Protein AF-A0A0F9JWG1-F1 (afdb_monomer_lite)

Structure (mmCIF, N/CA/C/O backbone):
data_AF-A0A0F9JWG1-F1
#
_entry.id   AF-A0A0F9JWG1-F1
#
loop_
_atom_site.group_PDB
_atom_site.id
_atom_site.type_symbol
_atom_site.label_atom_id
_atom_site.label_alt_id
_atom_site.label_comp_id
_atom_site.label_asym_id
_atom_site.label_entity_id
_atom_site.label_seq_id
_atom_site.pdbx_PDB_ins_code
_atom_site.Cartn_x
_atom_site.Cartn_y
_atom_site.Cartn_z
_atom_site.occupancy
_atom_site.B_iso_or_equiv
_atom_site.auth_seq_id
_atom_site.auth_comp_id
_atom_site.auth_asym_id
_atom_site.auth_atom_id
_atom_site.pdbx_PDB_model_num
ATOM 1 N N . ARG A 1 1 ? 39.354 -21.008 -4.213 1.00 55.28 1 ARG A N 1
ATOM 2 C CA . ARG A 1 1 ? 37.987 -20.989 -4.797 1.00 55.28 1 ARG A CA 1
ATOM 3 C C . ARG A 1 1 ? 37.001 -20.988 -3.634 1.00 55.28 1 ARG A C 1
ATOM 5 O O . ARG A 1 1 ? 36.947 -21.987 -2.933 1.00 55.28 1 ARG A O 1
ATOM 12 N N . HIS A 1 2 ? 36.303 -19.881 -3.379 1.00 61.16 2 HIS A N 1
ATOM 13 C CA . HIS A 1 2 ? 35.272 -19.824 -2.335 1.00 61.16 2 HIS A CA 1
ATOM 14 C C . HIS A 1 2 ? 33.964 -20.404 -2.901 1.00 61.16 2 HIS A C 1
ATOM 16 O O . HIS A 1 2 ? 33.484 -19.932 -3.926 1.00 61.16 2 HIS A O 1
ATOM 22 N N . CYS A 1 3 ? 33.437 -21.470 -2.289 1.00 73.38 3 CYS A N 1
ATOM 23 C CA . CYS A 1 3 ? 32.174 -22.136 -2.658 1.00 73.38 3 CYS A CA 1
ATOM 24 C C . CYS A 1 3 ? 30.946 -21.537 -1.946 1.00 73.38 3 CYS A C 1
ATOM 26 O O . CYS A 1 3 ? 29.838 -22.060 -2.064 1.00 73.38 3 CYS A O 1
ATOM 28 N N . VAL A 1 4 ? 31.155 -20.451 -1.199 1.00 72.94 4 VAL A N 1
ATOM 29 C CA . VAL A 1 4 ? 30.156 -19.752 -0.395 1.00 72.94 4 VAL A CA 1
ATOM 30 C C . VAL A 1 4 ? 30.394 -18.235 -0.447 1.00 72.94 4 VAL A C 1
ATOM 32 O O . VAL A 1 4 ? 31.551 -17.817 -0.548 1.00 72.94 4 VAL A O 1
ATOM 35 N N . PRO A 1 5 ? 29.323 -17.424 -0.349 1.00 79.50 5 PRO A N 1
ATOM 36 C CA . PRO A 1 5 ? 27.922 -17.850 -0.289 1.00 79.50 5 PRO A CA 1
ATOM 37 C C . PRO A 1 5 ? 27.380 -18.312 -1.654 1.00 79.50 5 PRO A C 1
ATOM 39 O O . PRO A 1 5 ? 27.830 -17.875 -2.712 1.00 79.50 5 PRO A O 1
ATOM 42 N N . LYS A 1 6 ? 26.393 -19.218 -1.618 1.00 80.00 6 LYS A N 1
ATOM 43 C CA . LYS A 1 6 ? 25.620 -19.629 -2.800 1.00 80.00 6 LYS A CA 1
ATOM 44 C C . LYS A 1 6 ? 24.845 -18.411 -3.342 1.00 80.00 6 LYS A C 1
ATOM 46 O O . LYS A 1 6 ? 24.405 -17.593 -2.528 1.00 80.00 6 LYS A O 1
ATOM 51 N N . PRO A 1 7 ? 24.632 -18.288 -4.667 1.00 82.06 7 PRO A N 1
ATOM 52 C CA . PRO A 1 7 ? 23.765 -17.252 -5.219 1.00 82.06 7 PRO A CA 1
ATOM 53 C C . PRO A 1 7 ? 22.398 -17.257 -4.530 1.00 82.06 7 PRO A C 1
ATOM 55 O O . PRO A 1 7 ? 21.742 -18.297 -4.441 1.00 82.06 7 PRO A O 1
ATOM 58 N N . HIS A 1 8 ? 22.002 -16.100 -4.015 1.00 81.00 8 HIS A N 1
ATOM 59 C CA . HIS A 1 8 ? 20.729 -15.869 -3.347 1.00 81.00 8 HIS A CA 1
ATOM 60 C C . HIS A 1 8 ? 20.158 -14.529 -3.807 1.00 81.00 8 HIS A C 1
ATOM 62 O O . HIS A 1 8 ? 20.891 -13.664 -4.285 1.00 81.00 8 HIS A O 1
ATOM 68 N N . HIS A 1 9 ? 18.839 -14.386 -3.700 1.00 83.44 9 HIS A N 1
ATOM 69 C CA . HIS A 1 9 ? 18.163 -13.123 -3.964 1.00 83.44 9 HIS A CA 1
ATOM 70 C C . HIS A 1 9 ? 17.964 -12.371 -2.657 1.00 83.44 9 HIS A C 1
ATOM 72 O O . HIS A 1 9 ? 17.339 -12.895 -1.729 1.00 83.44 9 HIS A O 1
ATOM 78 N N . ASP A 1 10 ? 18.447 -11.137 -2.623 1.00 87.62 10 ASP A N 1
ATOM 79 C CA . ASP A 1 10 ? 18.165 -10.215 -1.536 1.00 87.62 10 ASP A CA 1
ATOM 80 C C . ASP A 1 10 ? 16.788 -9.580 -1.707 1.00 87.62 10 ASP A C 1
ATOM 82 O O . ASP A 1 10 ? 16.313 -9.316 -2.815 1.00 87.62 10 ASP A O 1
ATOM 86 N N . PHE A 1 11 ? 16.134 -9.331 -0.576 1.00 92.19 11 PHE A N 1
ATOM 87 C CA . PHE A 1 11 ? 14.843 -8.665 -0.529 1.00 92.19 11 PHE A CA 1
ATOM 88 C C . PHE A 1 11 ? 14.890 -7.538 0.485 1.00 92.19 11 PHE A C 1
ATOM 90 O O . PHE A 1 11 ? 15.268 -7.738 1.640 1.00 92.19 11 PHE A O 1
ATOM 97 N N . PHE A 1 12 ? 14.413 -6.372 0.071 1.00 94.81 12 PHE A N 1
ATOM 98 C CA . PHE A 1 12 ? 14.200 -5.252 0.967 1.00 94.81 12 PHE A CA 1
ATOM 99 C C . PHE A 1 12 ? 12.788 -5.324 1.524 1.00 94.81 12 PHE A C 1
ATOM 101 O O . PHE A 1 12 ? 11.831 -5.556 0.786 1.00 94.81 12 PHE A O 1
ATOM 108 N N . TYR A 1 13 ? 12.648 -5.070 2.819 1.00 97.00 13 TYR A N 1
ATOM 109 C CA . TYR A 1 13 ? 11.353 -4.941 3.472 1.00 97.00 13 TYR A CA 1
ATOM 110 C C . TYR A 1 13 ? 11.133 -3.482 3.831 1.00 97.00 13 TYR A C 1
ATOM 112 O O . TYR A 1 13 ? 11.931 -2.880 4.548 1.00 97.00 13 TYR A O 1
ATOM 120 N N . THR A 1 14 ? 10.031 -2.917 3.357 1.00 97.75 14 THR A N 1
ATOM 121 C CA . THR A 1 14 ? 9.6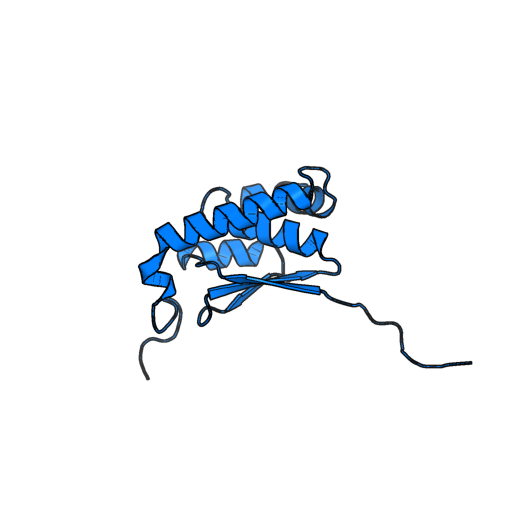31 -1.558 3.714 1.00 97.75 14 THR A CA 1
ATOM 122 C C . THR A 1 14 ? 8.228 -1.606 4.282 1.00 97.75 14 THR A C 1
ATOM 124 O O . THR A 1 14 ? 7.313 -2.101 3.628 1.00 97.75 14 THR A O 1
ATOM 127 N N . SER A 1 15 ? 8.065 -1.095 5.500 1.00 97.94 15 SER A N 1
ATOM 128 C CA . SER A 1 15 ? 6.800 -1.116 6.234 1.00 97.94 15 SER A CA 1
ATOM 129 C C . SER A 1 15 ? 6.296 0.300 6.474 1.00 97.94 15 SER A C 1
ATOM 131 O O . SER A 1 15 ? 7.003 1.150 7.015 1.00 97.94 15 SER A O 1
ATOM 133 N N . LEU A 1 16 ? 5.038 0.540 6.123 1.00 96.62 16 LEU A N 1
ATOM 134 C CA . LEU A 1 16 ? 4.335 1.792 6.337 1.00 96.62 16 LEU A CA 1
ATOM 135 C C . LEU A 1 16 ? 3.221 1.576 7.357 1.00 96.62 16 LEU A C 1
ATOM 137 O O . LEU A 1 16 ? 2.335 0.752 7.146 1.00 96.62 16 LEU A O 1
ATOM 141 N N . LYS A 1 17 ? 3.219 2.344 8.456 1.00 97.44 17 LYS A N 1
ATOM 142 C CA . LYS A 1 17 ? 2.052 2.364 9.351 1.00 97.44 17 LYS A CA 1
ATOM 143 C C . LYS A 1 17 ? 0.900 3.040 8.617 1.00 97.44 17 LYS A C 1
ATOM 145 O O . LYS A 1 17 ? 0.952 4.256 8.453 1.00 97.44 17 LYS A O 1
ATOM 150 N N . LEU A 1 18 ? -0.098 2.284 8.184 1.00 97.75 18 LEU A N 1
ATOM 151 C CA . LEU A 1 18 ? -1.243 2.746 7.405 1.00 97.75 18 LEU A CA 1
ATOM 152 C C . LEU A 1 18 ? -2.461 1.895 7.777 1.00 97.75 18 LEU A C 1
ATOM 154 O O . LEU A 1 18 ? -2.402 0.665 7.762 1.00 97.75 18 LEU A O 1
ATOM 158 N N . TYR A 1 19 ? -3.586 2.523 8.105 1.00 98.38 19 TYR A N 1
ATOM 159 C CA . TYR A 1 19 ? -4.826 1.781 8.286 1.00 98.38 19 TYR A CA 1
ATOM 160 C C . TYR A 1 19 ? -5.418 1.426 6.922 1.00 98.38 19 TYR A C 1
ATOM 162 O O . TYR A 1 19 ? -5.724 2.319 6.128 1.00 98.38 19 TYR A O 1
ATOM 170 N N . VAL A 1 20 ? -5.606 0.133 6.664 1.00 98.31 20 VAL A N 1
ATOM 171 C CA . VAL A 1 20 ? -6.297 -0.361 5.471 1.00 98.31 20 VAL A CA 1
ATOM 172 C C . VAL A 1 20 ? -7.713 -0.758 5.887 1.00 98.31 20 VAL A C 1
ATOM 174 O O . VAL A 1 20 ? -7.861 -1.647 6.729 1.00 98.31 20 VAL A O 1
ATOM 177 N N . PRO A 1 21 ? -8.771 -0.128 5.347 1.00 97.88 21 PRO A N 1
ATOM 178 C CA . PRO A 1 21 ? -10.140 -0.531 5.644 1.00 97.88 21 PRO A CA 1
ATOM 179 C C . PRO A 1 21 ? -10.393 -2.002 5.269 1.00 97.88 21 PRO A C 1
ATOM 181 O O . PRO A 1 21 ? -9.931 -2.435 4.211 1.00 97.88 21 PRO A O 1
ATOM 184 N N . PRO A 1 22 ? -11.169 -2.764 6.065 1.00 97.31 22 PRO A N 1
ATOM 185 C CA . PRO A 1 22 ? -11.477 -4.168 5.779 1.00 97.31 22 PRO A CA 1
ATOM 186 C C . PRO A 1 22 ? -12.006 -4.421 4.363 1.00 97.31 22 PRO A C 1
ATOM 188 O O . PRO A 1 22 ? -11.607 -5.384 3.715 1.00 97.31 22 PRO A O 1
ATOM 191 N N . SER A 1 23 ? -12.847 -3.515 3.854 1.00 97.56 23 SER A N 1
ATOM 192 C CA . SER A 1 23 ? -13.414 -3.587 2.503 1.00 97.56 23 SER A CA 1
ATOM 193 C C . SER A 1 23 ? -12.386 -3.415 1.381 1.00 97.56 23 SER A C 1
ATOM 195 O O . SER A 1 23 ? -12.661 -3.802 0.252 1.00 97.56 23 SER A O 1
ATOM 197 N N . LYS A 1 24 ? -11.208 -2.850 1.672 1.00 98.19 24 LYS A N 1
ATOM 198 C CA . LYS A 1 24 ? -10.130 -2.600 0.703 1.00 98.19 24 LYS A CA 1
ATOM 199 C C . LYS A 1 24 ? -8.957 -3.562 0.842 1.00 98.19 24 LYS A C 1
ATOM 201 O O . LYS A 1 24 ? -8.151 -3.656 -0.077 1.00 98.19 24 LYS A O 1
ATOM 206 N N . LEU A 1 25 ? -8.859 -4.300 1.949 1.00 98.00 25 LEU A N 1
ATOM 207 C CA . LEU A 1 25 ? -7.708 -5.161 2.221 1.00 98.00 25 LEU A CA 1
ATOM 208 C C . LEU A 1 25 ? -7.483 -6.201 1.117 1.00 98.00 25 LEU A C 1
ATOM 210 O O . LEU A 1 25 ? -6.360 -6.364 0.648 1.00 98.00 25 LEU A O 1
ATOM 214 N N . LYS A 1 26 ? -8.551 -6.861 0.655 1.00 97.81 26 LYS A N 1
ATOM 215 C CA . LYS A 1 26 ? -8.457 -7.845 -0.432 1.00 97.81 26 LYS A CA 1
ATOM 216 C C . LYS A 1 26 ? -7.916 -7.222 -1.720 1.00 97.81 26 LYS A C 1
ATOM 218 O O . LYS A 1 26 ? -7.078 -7.829 -2.376 1.00 97.81 26 LYS A O 1
ATOM 223 N N . ASP A 1 27 ? -8.367 -6.022 -2.070 1.00 97.94 27 ASP A N 1
ATOM 224 C CA . ASP A 1 27 ? -7.921 -5.328 -3.280 1.00 97.94 27 ASP A CA 1
ATOM 225 C C . ASP A 1 27 ? -6.455 -4.908 -3.182 1.00 97.94 27 ASP A C 1
ATOM 227 O O . ASP A 1 27 ? -5.701 -5.119 -4.126 1.00 97.94 27 ASP A O 1
ATOM 231 N N . VAL A 1 28 ? -6.028 -4.411 -2.019 1.00 97.94 28 VAL A N 1
ATOM 232 C CA . VAL A 1 28 ? -4.621 -4.084 -1.746 1.00 97.94 28 VAL A CA 1
ATOM 233 C C . VAL A 1 28 ? -3.722 -5.311 -1.923 1.00 97.94 28 VAL A C 1
ATOM 235 O O . VAL A 1 28 ? -2.717 -5.240 -2.625 1.00 97.94 28 VAL A O 1
ATOM 238 N N . LEU A 1 29 ? -4.098 -6.457 -1.348 1.00 97.56 29 LEU A N 1
ATOM 239 C CA . LEU A 1 29 ? -3.319 -7.697 -1.461 1.00 97.56 29 LEU A CA 1
ATOM 240 C C . LEU A 1 29 ? -3.323 -8.282 -2.886 1.00 97.56 29 LEU A C 1
ATOM 242 O O . LEU A 1 29 ? -2.406 -9.007 -3.258 1.00 97.56 29 LEU A O 1
ATOM 246 N N . ARG A 1 30 ? -4.327 -7.956 -3.712 1.00 96.19 30 ARG A N 1
ATOM 247 C CA . ARG A 1 30 ? -4.408 -8.389 -5.120 1.00 96.19 30 ARG A CA 1
ATOM 248 C C . ARG A 1 30 ? -3.459 -7.633 -6.053 1.00 96.19 30 ARG A C 1
ATOM 250 O O . ARG A 1 30 ? -3.369 -8.032 -7.216 1.00 96.19 30 ARG A O 1
ATOM 257 N N . ILE A 1 31 ? -2.800 -6.565 -5.591 1.00 95.12 31 ILE A N 1
ATOM 258 C CA . ILE A 1 31 ? -1.834 -5.801 -6.396 1.00 95.12 31 ILE A CA 1
ATOM 259 C C . ILE A 1 31 ? -0.592 -6.649 -6.677 1.00 95.12 31 ILE A C 1
ATOM 261 O O . ILE A 1 31 ? -0.157 -6.736 -7.821 1.00 95.12 31 ILE A O 1
ATOM 265 N N . SER A 1 32 ? -0.030 -7.285 -5.647 1.00 94.44 32 SER A N 1
ATOM 266 C CA . SER A 1 32 ? 1.159 -8.129 -5.772 1.00 94.44 32 SER A CA 1
ATOM 267 C C . SER A 1 32 ? 1.288 -9.084 -4.588 1.00 94.44 32 SER A C 1
ATOM 269 O O . SER A 1 32 ? 0.972 -8.725 -3.454 1.00 94.44 32 SER A O 1
ATOM 271 N N . GLY A 1 33 ? 1.841 -10.274 -4.837 1.00 94.38 33 GLY A N 1
ATOM 272 C CA . GLY A 1 33 ? 2.184 -11.244 -3.791 1.00 94.38 33 GLY A CA 1
ATOM 273 C C . GLY A 1 33 ? 3.321 -10.795 -2.864 1.00 94.38 33 GLY A C 1
ATOM 274 O O . GLY A 1 33 ? 3.586 -11.453 -1.863 1.00 94.38 33 GLY A O 1
ATOM 275 N N . SER A 1 34 ? 3.990 -9.678 -3.168 1.00 95.19 34 SER A N 1
ATOM 276 C CA . SER A 1 34 ? 5.001 -9.074 -2.293 1.00 95.19 34 SER A CA 1
ATOM 277 C C . SER A 1 34 ? 4.419 -8.219 -1.163 1.00 95.19 34 SER A C 1
ATOM 279 O O . SER A 1 34 ? 5.182 -7.729 -0.325 1.00 95.19 34 SER A O 1
ATOM 281 N N . ILE A 1 35 ? 3.097 -8.017 -1.130 1.00 97.88 35 ILE A N 1
ATOM 282 C CA . ILE A 1 35 ? 2.423 -7.185 -0.131 1.00 97.88 35 ILE A CA 1
ATOM 283 C C . ILE A 1 35 ? 1.904 -8.048 1.014 1.00 97.88 35 ILE A C 1
ATOM 285 O O . ILE A 1 35 ? 1.274 -9.082 0.806 1.00 97.88 35 ILE A O 1
ATOM 289 N N . ASN A 1 36 ? 2.105 -7.578 2.239 1.00 97.62 36 ASN A N 1
ATOM 290 C CA . ASN A 1 36 ? 1.441 -8.115 3.419 1.00 97.62 36 ASN A CA 1
ATOM 291 C C . ASN A 1 36 ? 0.890 -6.986 4.295 1.00 97.62 36 ASN A C 1
ATOM 293 O O . ASN A 1 36 ? 1.333 -5.837 4.211 1.00 97.62 36 ASN A O 1
ATOM 297 N N . TYR A 1 37 ? -0.101 -7.325 5.120 1.00 98.19 37 TYR A N 1
ATOM 298 C CA . TYR A 1 37 ? -0.700 -6.397 6.067 1.00 98.19 37 TYR A CA 1
ATOM 299 C C . TYR A 1 37 ? -0.759 -7.007 7.465 1.00 98.19 37 TYR A C 1
ATOM 301 O O . TYR A 1 37 ? -1.447 -8.001 7.692 1.00 98.19 37 TYR A O 1
ATOM 309 N N . ASP A 1 38 ? -0.068 -6.376 8.409 1.00 96.44 38 ASP A N 1
ATOM 310 C CA . ASP A 1 38 ? -0.177 -6.666 9.834 1.00 96.44 38 ASP A CA 1
ATOM 311 C C . ASP A 1 38 ? -1.336 -5.845 10.413 1.00 96.44 38 ASP A C 1
ATOM 313 O O . ASP A 1 38 ? -1.217 -4.637 10.638 1.00 96.44 38 ASP A O 1
ATOM 317 N N . GLY A 1 39 ? -2.470 -6.505 10.660 1.00 94.56 39 GLY A N 1
ATOM 318 C CA . GLY A 1 39 ? -3.655 -5.867 11.231 1.00 94.56 39 GLY A CA 1
ATOM 319 C C . GLY A 1 39 ? -3.479 -5.401 12.681 1.00 94.56 39 GLY A C 1
ATOM 320 O O . GLY A 1 39 ? -4.164 -4.465 13.085 1.00 94.56 39 GLY A O 1
ATOM 321 N N . LEU A 1 40 ? -2.570 -6.005 13.453 1.00 93.00 40 LEU A N 1
ATOM 322 C CA . LEU A 1 40 ? -2.331 -5.642 14.853 1.00 93.00 40 LEU A CA 1
ATOM 323 C C . LEU A 1 40 ? -1.520 -4.348 14.954 1.00 93.00 40 LEU A C 1
ATOM 325 O O . LEU A 1 40 ? -1.836 -3.469 15.751 1.00 93.00 40 LEU A O 1
ATOM 329 N N . LYS A 1 41 ? -0.472 -4.215 14.137 1.00 95.06 41 LYS A N 1
ATOM 330 C CA . LYS A 1 41 ? 0.388 -3.019 14.130 1.00 95.06 41 LYS A CA 1
ATOM 331 C C . LYS A 1 41 ? -0.051 -1.964 13.113 1.00 95.06 41 LYS A C 1
ATOM 333 O O . LYS A 1 41 ? 0.464 -0.841 13.132 1.00 95.06 41 LYS A O 1
ATOM 338 N N . HIS A 1 42 ? -0.998 -2.316 12.246 1.00 96.75 42 HIS A N 1
ATOM 339 C CA . HIS A 1 42 ? -1.410 -1.554 11.070 1.00 96.75 42 HIS A CA 1
ATOM 340 C C . HIS A 1 42 ? -0.236 -1.254 10.135 1.00 96.75 42 HIS A C 1
ATOM 342 O O . HIS A 1 42 ? -0.089 -0.125 9.664 1.00 96.75 42 HIS A O 1
ATOM 348 N N . PHE A 1 43 ? 0.624 -2.246 9.899 1.00 97.94 43 PHE A N 1
ATOM 349 C CA . PHE A 1 43 ? 1.729 -2.119 8.952 1.00 97.94 43 PHE A CA 1
ATOM 350 C C . PHE A 1 43 ? 1.356 -2.723 7.607 1.00 97.94 43 PHE A C 1
ATOM 352 O O . PHE A 1 43 ? 1.051 -3.906 7.511 1.00 97.94 43 PHE A O 1
ATOM 359 N N . LEU A 1 44 ? 1.408 -1.893 6.571 1.00 98.44 44 LEU A N 1
ATOM 360 C CA . LEU A 1 44 ? 1.410 -2.315 5.183 1.00 98.44 44 LEU A CA 1
ATOM 361 C C . LEU A 1 44 ? 2.861 -2.447 4.734 1.00 98.44 44 LEU A C 1
ATOM 363 O O . LEU A 1 44 ? 3.613 -1.473 4.794 1.00 98.44 44 LEU A O 1
ATOM 367 N N . THR A 1 45 ? 3.252 -3.636 4.297 1.00 98.50 45 THR A N 1
ATOM 368 C CA . THR A 1 45 ? 4.646 -3.947 3.982 1.00 98.50 45 THR A CA 1
ATOM 369 C C . THR A 1 45 ? 4.770 -4.447 2.555 1.00 98.50 45 THR A C 1
ATOM 371 O O . THR A 1 45 ? 3.989 -5.294 2.127 1.00 98.50 45 THR A O 1
ATOM 374 N N . ALA A 1 46 ? 5.777 -3.945 1.843 1.00 98.25 46 ALA A N 1
ATOM 375 C CA . ALA A 1 46 ? 6.213 -4.474 0.556 1.00 98.25 46 ALA A CA 1
ATOM 376 C C . ALA A 1 46 ? 7.575 -5.163 0.704 1.00 98.25 46 ALA A C 1
ATOM 378 O O . ALA A 1 46 ? 8.452 -4.680 1.430 1.00 98.25 46 ALA A O 1
ATOM 379 N N . ARG A 1 47 ? 7.724 -6.299 0.016 1.00 96.56 47 ARG A N 1
ATOM 380 C CA . ARG A 1 47 ? 8.950 -7.099 -0.055 1.00 96.56 47 ARG A CA 1
ATOM 381 C C . ARG A 1 47 ? 9.372 -7.318 -1.511 1.00 96.56 47 ARG A C 1
ATOM 383 O O . ARG A 1 47 ? 8.978 -8.306 -2.130 1.00 96.56 47 ARG A O 1
ATOM 390 N N . CYS A 1 48 ? 10.199 -6.433 -2.046 1.00 95.38 48 CYS A N 1
ATOM 391 C CA . CYS A 1 48 ? 10.695 -6.489 -3.422 1.00 95.38 48 CYS A CA 1
ATOM 392 C C . CYS A 1 48 ? 12.234 -6.523 -3.462 1.00 95.38 48 CYS A C 1
ATOM 394 O O . CYS A 1 48 ? 12.907 -6.348 -2.446 1.00 95.38 48 CYS A O 1
ATOM 396 N N . GLY A 1 49 ? 12.800 -6.741 -4.654 1.00 92.00 49 GLY A N 1
ATOM 397 C CA . GLY A 1 49 ? 14.255 -6.793 -4.872 1.00 92.00 49 GLY A CA 1
ATOM 398 C C . GLY A 1 49 ? 14.978 -5.441 -4.782 1.00 92.00 49 GLY A C 1
ATOM 399 O O . GLY A 1 49 ? 16.187 -5.389 -4.959 1.00 92.00 49 GLY A O 1
ATOM 400 N N . GLY A 1 50 ? 14.265 -4.343 -4.515 1.00 93.94 50 GLY A N 1
ATOM 401 C CA . GLY A 1 50 ? 14.850 -3.007 -4.411 1.00 93.94 50 GLY A CA 1
ATOM 402 C C . GLY A 1 50 ? 13.927 -2.007 -3.718 1.00 93.94 50 GLY A C 1
ATOM 403 O O . GLY A 1 50 ? 12.708 -2.193 -3.674 1.00 93.94 50 GLY A O 1
ATOM 404 N N . ILE A 1 51 ? 14.515 -0.928 -3.195 1.00 94.94 51 ILE A N 1
ATOM 405 C CA . ILE A 1 51 ? 13.797 0.126 -2.461 1.00 94.94 51 ILE A CA 1
ATOM 406 C C . ILE A 1 51 ? 12.783 0.844 -3.365 1.00 94.94 51 ILE A C 1
ATOM 408 O O . ILE A 1 51 ? 11.630 0.983 -2.969 1.00 94.94 51 ILE A O 1
ATOM 412 N N . GLY A 1 52 ? 13.157 1.211 -4.597 1.00 95.69 52 GLY A N 1
ATOM 413 C CA . GLY A 1 52 ? 12.237 1.848 -5.553 1.00 95.69 52 GLY A CA 1
ATOM 414 C C . GLY A 1 52 ? 11.006 0.988 -5.864 1.00 95.69 52 GLY A C 1
ATOM 415 O O . GLY A 1 52 ? 9.871 1.459 -5.817 1.00 95.69 52 GLY A O 1
ATOM 416 N N . ALA A 1 53 ? 11.202 -0.323 -6.043 1.00 95.69 53 ALA A N 1
ATOM 417 C CA . ALA A 1 53 ? 10.099 -1.266 -6.234 1.00 95.69 53 ALA A CA 1
ATOM 418 C C . ALA A 1 53 ? 9.186 -1.364 -4.997 1.00 95.69 53 ALA A C 1
ATOM 420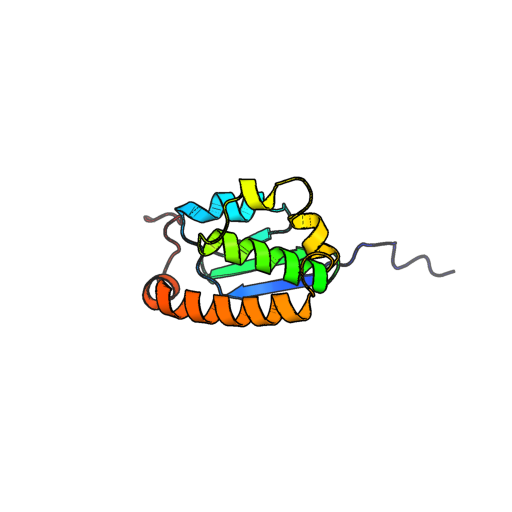 O O . ALA A 1 53 ? 7.965 -1.489 -5.142 1.00 95.69 53 ALA A O 1
ATOM 421 N N . ASN A 1 54 ? 9.746 -1.285 -3.784 1.00 97.56 54 ASN A N 1
ATOM 422 C CA . ASN A 1 54 ? 8.955 -1.202 -2.555 1.00 97.56 54 ASN A CA 1
ATOM 423 C C . ASN A 1 54 ? 8.156 0.101 -2.483 1.00 97.56 54 ASN A C 1
ATOM 425 O O . ASN A 1 54 ? 6.970 0.051 -2.165 1.00 97.56 54 ASN A O 1
ATOM 429 N N . ILE A 1 55 ? 8.776 1.243 -2.796 1.00 98.06 55 ILE A N 1
ATOM 430 C CA . ILE A 1 55 ? 8.119 2.555 -2.808 1.00 98.06 55 ILE A CA 1
ATOM 431 C C . ILE A 1 55 ? 6.939 2.542 -3.782 1.00 98.06 55 ILE A C 1
ATOM 433 O O . ILE A 1 55 ? 5.816 2.822 -3.369 1.00 98.06 55 ILE A O 1
ATOM 437 N N . ALA A 1 56 ? 7.154 2.118 -5.030 1.00 97.44 56 ALA A N 1
ATOM 438 C CA . ALA A 1 56 ? 6.101 2.025 -6.040 1.00 97.44 56 ALA A CA 1
ATOM 439 C C . ALA A 1 56 ? 4.956 1.092 -5.619 1.00 97.44 56 ALA A C 1
ATOM 441 O O . ALA A 1 56 ? 3.775 1.427 -5.743 1.00 97.44 56 ALA A O 1
ATOM 442 N N . THR A 1 57 ? 5.301 -0.069 -5.055 1.00 97.56 57 THR A N 1
ATOM 443 C CA . THR A 1 57 ? 4.310 -1.037 -4.572 1.00 97.56 57 THR A CA 1
ATOM 444 C C . THR A 1 57 ? 3.482 -0.458 -3.422 1.00 97.56 57 THR A C 1
ATOM 446 O O . THR A 1 57 ? 2.254 -0.539 -3.448 1.00 97.56 57 THR A O 1
ATOM 449 N N . LEU A 1 58 ? 4.126 0.164 -2.429 1.00 98.31 58 LEU A N 1
ATOM 450 C CA . LEU A 1 58 ? 3.441 0.799 -1.301 1.00 98.31 58 LEU A CA 1
ATOM 451 C C . LEU A 1 58 ? 2.608 2.003 -1.739 1.00 98.31 58 LEU A C 1
ATOM 453 O O . LEU A 1 58 ? 1.538 2.224 -1.171 1.00 98.31 58 LEU A O 1
ATOM 457 N N . TYR A 1 59 ? 3.073 2.774 -2.722 1.00 98.12 59 TYR A N 1
ATOM 458 C CA . TYR A 1 59 ? 2.359 3.924 -3.271 1.00 98.12 59 TYR A CA 1
ATOM 459 C C . TYR A 1 59 ? 1.015 3.495 -3.862 1.00 98.12 59 TYR A C 1
ATOM 461 O O . TYR A 1 59 ? -0.033 3.951 -3.398 1.00 98.12 59 TYR A O 1
ATOM 469 N N . LEU A 1 60 ? 1.024 2.539 -4.796 1.00 97.62 60 LEU A N 1
ATOM 470 C CA . LEU A 1 60 ? -0.199 2.026 -5.421 1.00 97.62 60 LEU A CA 1
ATOM 471 C C . LEU A 1 60 ? -1.113 1.339 -4.398 1.00 97.62 60 LEU A C 1
ATOM 473 O O . LEU A 1 60 ? -2.325 1.555 -4.392 1.00 97.62 60 LEU A O 1
ATOM 477 N N . ALA A 1 61 ? -0.536 0.573 -3.471 1.00 98.06 61 ALA A N 1
ATOM 478 C CA . ALA A 1 61 ? -1.283 -0.040 -2.380 1.00 98.06 61 ALA A CA 1
ATOM 479 C C . ALA A 1 61 ? -1.961 0.996 -1.470 1.00 98.06 61 ALA A C 1
ATOM 481 O O . ALA A 1 61 ? -3.111 0.809 -1.072 1.00 98.06 61 ALA A O 1
ATOM 482 N N . SER A 1 62 ? -1.291 2.114 -1.187 1.00 98.31 62 SER A N 1
ATOM 483 C CA . SER A 1 62 ? -1.851 3.212 -0.392 1.00 98.31 62 SER A CA 1
ATOM 484 C C . SER A 1 62 ? -2.977 3.931 -1.135 1.00 98.31 62 SER A C 1
ATOM 486 O O . SER A 1 62 ? -4.018 4.188 -0.530 1.00 98.31 62 SER A O 1
ATOM 488 N N . LYS A 1 63 ? -2.830 4.166 -2.448 1.00 97.88 63 LYS A N 1
ATOM 489 C CA . LYS A 1 63 ? -3.892 4.723 -3.305 1.00 97.88 63 LYS A CA 1
ATOM 490 C C . LYS A 1 63 ? -5.150 3.854 -3.281 1.00 97.88 63 LYS A C 1
ATOM 492 O O . LYS A 1 63 ? -6.249 4.367 -3.067 1.00 97.88 63 LYS A O 1
ATOM 497 N N . VAL A 1 64 ? -5.001 2.533 -3.403 1.00 98.12 64 VAL A N 1
ATOM 498 C CA . VAL A 1 64 ? -6.133 1.592 -3.311 1.00 98.12 64 VAL A CA 1
ATOM 499 C C . VAL A 1 64 ? -6.734 1.558 -1.903 1.00 98.12 64 VAL A C 1
ATOM 501 O O . VAL A 1 64 ? -7.956 1.607 -1.748 1.00 98.12 64 VAL A O 1
ATOM 504 N N . ALA A 1 65 ? -5.901 1.540 -0.857 1.00 98.12 65 ALA A N 1
ATOM 505 C CA . ALA A 1 65 ? -6.358 1.560 0.534 1.00 98.12 65 ALA A CA 1
ATOM 506 C C . ALA A 1 65 ? -7.156 2.831 0.878 1.00 98.12 65 ALA A C 1
ATOM 508 O O . ALA A 1 65 ? -8.114 2.777 1.653 1.00 98.12 65 ALA A O 1
ATOM 509 N N . MET A 1 66 ? -6.775 3.970 0.298 1.00 97.31 66 MET A N 1
ATOM 510 C CA . MET A 1 66 ? -7.467 5.251 0.459 1.00 97.31 66 MET A CA 1
ATOM 511 C C . MET A 1 66 ? -8.716 5.379 -0.422 1.00 97.31 66 MET A C 1
ATOM 513 O O . MET A 1 66 ? -9.527 6.277 -0.188 1.00 97.31 66 MET A O 1
ATOM 517 N N . GLY A 1 67 ? -8.915 4.444 -1.355 1.00 96.62 67 GLY A N 1
ATOM 518 C CA . GLY A 1 67 ? -10.024 4.441 -2.304 1.00 96.62 67 GLY A CA 1
ATOM 519 C C . GLY A 1 67 ? -9.840 5.417 -3.463 1.00 96.62 67 GLY A C 1
ATOM 520 O O . GLY A 1 67 ? -10.820 5.719 -4.130 1.00 96.62 67 GLY A O 1
ATOM 521 N N . GLU A 1 68 ? -8.618 5.906 -3.682 1.00 96.00 68 GLU A N 1
ATOM 522 C CA . GLU A 1 68 ? -8.289 6.783 -4.807 1.00 96.00 68 GLU A CA 1
ATOM 523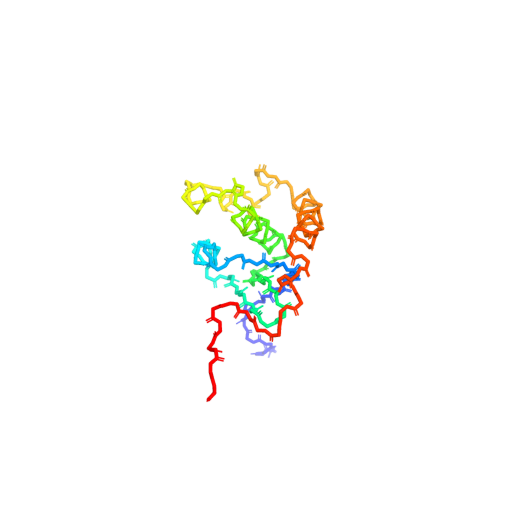 C C . GLU A 1 68 ? -8.215 5.986 -6.108 1.00 96.00 68 GLU A C 1
ATOM 525 O O . GLU A 1 68 ? -8.694 6.474 -7.121 1.00 96.00 68 GLU A O 1
ATOM 530 N N . TYR A 1 69 ? -7.683 4.757 -6.052 1.00 95.50 69 TYR A N 1
ATOM 531 C CA . TYR A 1 69 ? -7.672 3.793 -7.157 1.00 95.50 69 TYR A CA 1
ATOM 532 C C . TYR A 1 69 ? -8.458 2.525 -6.808 1.00 95.50 69 TYR A C 1
ATOM 534 O O . TYR A 1 69 ? -8.575 2.102 -5.653 1.00 95.50 69 TYR A O 1
ATOM 542 N N . THR A 1 70 ? -8.951 1.871 -7.846 1.00 96.06 70 THR A N 1
ATOM 543 C CA . THR A 1 70 ? -9.439 0.497 -7.843 1.00 96.06 70 THR A CA 1
ATOM 544 C C . THR A 1 70 ? -8.316 -0.465 -8.223 1.00 96.06 70 THR A C 1
ATOM 546 O O . THR A 1 70 ? -7.332 -0.105 -8.870 1.00 96.06 70 THR A O 1
ATOM 549 N N . ILE A 1 71 ? -8.467 -1.733 -7.844 1.00 94.19 71 ILE A N 1
ATOM 550 C CA . ILE A 1 71 ? -7.520 -2.776 -8.252 1.00 94.19 71 ILE A CA 1
ATOM 551 C C . ILE A 1 71 ? -7.485 -2.968 -9.774 1.00 94.19 71 ILE A C 1
ATOM 553 O O . ILE A 1 71 ? -6.429 -3.251 -10.331 1.00 94.19 71 ILE A O 1
ATOM 557 N N . GLU A 1 72 ? -8.614 -2.783 -10.454 1.00 94.00 72 GLU A N 1
ATOM 558 C CA . GLU A 1 72 ? -8.692 -2.943 -11.907 1.00 94.00 72 GLU A CA 1
ATOM 559 C C . GLU A 1 72 ? -7.982 -1.793 -12.640 1.00 94.00 72 GLU A C 1
ATOM 561 O O . GLU A 1 72 ? -7.337 -2.021 -13.663 1.00 94.00 72 GLU A O 1
ATOM 566 N N . GLU A 1 73 ? -7.992 -0.577 -12.081 1.00 93.50 73 GLU A N 1
ATOM 567 C CA . GLU A 1 73 ? -7.139 0.513 -12.564 1.00 93.50 73 GLU A CA 1
ATOM 568 C C . GLU A 1 73 ? -5.662 0.155 -12.403 1.00 93.50 73 GLU A C 1
ATOM 570 O O . GLU A 1 73 ? -4.930 0.201 -13.384 1.00 93.50 73 GLU A O 1
ATOM 575 N N . VAL A 1 74 ? -5.230 -0.308 -11.225 1.00 91.88 74 VAL A N 1
ATOM 576 C CA . VAL A 1 74 ? -3.824 -0.698 -10.993 1.00 91.88 74 VAL A CA 1
ATOM 577 C C . VAL A 1 74 ? -3.361 -1.825 -11.929 1.00 91.8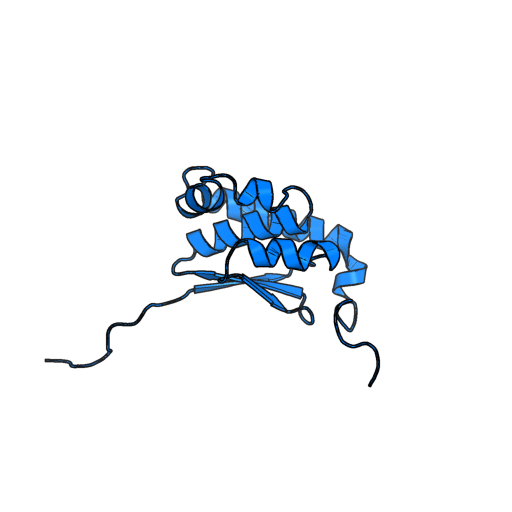8 74 VAL A C 1
ATOM 579 O O . VAL A 1 74 ? -2.209 -1.831 -12.365 1.00 91.88 74 VAL A O 1
ATOM 582 N N . LYS A 1 75 ? -4.247 -2.777 -12.251 1.00 87.94 75 LYS A N 1
ATOM 583 C CA . LYS A 1 75 ? -3.956 -3.923 -13.129 1.00 87.94 75 LYS A CA 1
ATOM 584 C C . LYS A 1 75 ? -4.013 -3.616 -14.618 1.00 87.94 75 LYS A C 1
ATOM 586 O O . LYS A 1 75 ? -3.577 -4.452 -15.411 1.00 87.94 75 LYS A O 1
ATOM 591 N N . ARG A 1 76 ? -4.542 -2.457 -15.020 1.00 84.31 76 ARG A N 1
ATOM 592 C CA . ARG A 1 76 ? -4.511 -2.037 -16.423 1.00 84.31 76 ARG A CA 1
ATOM 593 C C . ARG A 1 76 ? -3.067 -2.108 -16.922 1.00 84.31 76 ARG A C 1
ATOM 595 O O . ARG A 1 76 ? -2.163 -1.736 -16.178 1.00 84.31 76 ARG A O 1
ATOM 602 N N . ALA A 1 77 ? -2.895 -2.577 -18.161 1.00 70.69 77 ALA A N 1
ATOM 603 C CA . ALA A 1 77 ? -1.734 -3.284 -18.730 1.00 70.69 77 ALA A CA 1
ATOM 604 C C . ALA A 1 77 ? -0.294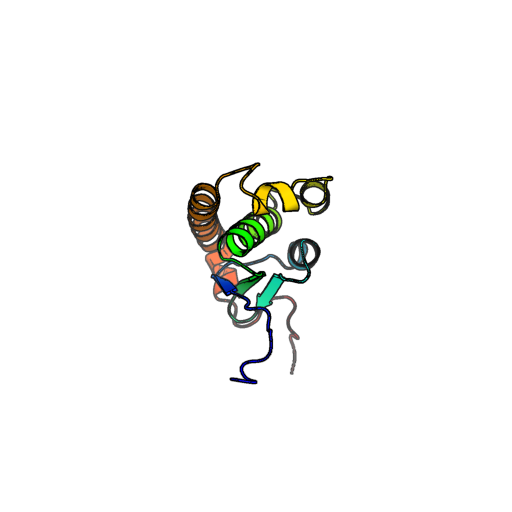 -2.779 -18.459 1.00 70.69 77 ALA A C 1
ATOM 606 O O . ALA A 1 77 ? 0.650 -3.432 -18.889 1.00 70.69 77 ALA A O 1
ATOM 607 N N . GLY A 1 78 ? -0.075 -1.680 -17.741 1.00 79.31 78 GLY A N 1
ATOM 608 C CA . GLY A 1 78 ? 1.259 -1.238 -17.360 1.00 79.31 78 GLY A CA 1
ATOM 609 C C . GLY A 1 78 ? 1.379 -0.461 -16.056 1.00 79.31 78 GLY A C 1
ATOM 610 O O . GLY A 1 78 ? 2.511 -0.175 -15.701 1.00 79.31 78 GLY A O 1
ATOM 611 N N . LEU A 1 79 ? 0.309 -0.130 -15.315 1.00 87.31 79 LEU A N 1
ATOM 612 C CA . LEU A 1 79 ? 0.440 0.827 -14.200 1.00 87.31 79 LEU A CA 1
ATOM 613 C C . LEU A 1 79 ? 1.383 0.336 -13.093 1.00 87.31 79 LEU A C 1
ATOM 615 O O . LEU A 1 79 ? 2.256 1.081 -12.659 1.00 87.31 79 LEU A O 1
ATOM 619 N N . TYR A 1 80 ? 1.271 -0.923 -12.668 1.00 88.75 80 TYR A N 1
ATOM 620 C CA . TYR A 1 80 ? 2.195 -1.474 -11.672 1.00 88.75 80 TYR A CA 1
ATOM 621 C C . TYR A 1 80 ? 3.653 -1.484 -12.162 1.00 88.75 80 TYR A C 1
ATOM 623 O O . TYR A 1 80 ? 4.563 -1.062 -11.448 1.00 88.75 80 TYR A O 1
ATOM 631 N N . VAL A 1 81 ? 3.875 -1.925 -13.402 1.00 91.50 81 VAL A N 1
ATOM 632 C CA . VAL A 1 81 ? 5.219 -2.056 -13.984 1.00 91.50 81 VAL A CA 1
ATOM 633 C C . VAL A 1 81 ? 5.851 -0.686 -14.237 1.00 91.50 81 VAL A C 1
ATOM 635 O O . VAL A 1 81 ? 7.017 -0.492 -13.902 1.00 91.50 81 VAL A O 1
ATOM 638 N N . SER A 1 82 ? 5.088 0.275 -14.759 1.00 93.00 82 SER A N 1
ATOM 639 C CA . SER A 1 82 ? 5.568 1.624 -15.066 1.00 93.00 82 SER A CA 1
ATOM 640 C C . SER A 1 82 ? 5.977 2.390 -13.809 1.00 93.00 82 SER A C 1
ATOM 642 O O . SER A 1 82 ? 6.981 3.095 -13.828 1.00 93.00 82 SER A O 1
ATOM 644 N N . HIS A 1 83 ? 5.268 2.214 -12.687 1.00 93.81 83 HIS A N 1
ATOM 645 C CA . HIS A 1 83 ? 5.667 2.812 -11.408 1.00 93.81 83 HIS A CA 1
ATOM 646 C C . HIS A 1 83 ? 6.905 2.119 -10.830 1.00 93.81 83 HIS A C 1
ATOM 648 O O . HIS A 1 83 ? 7.815 2.787 -10.349 1.00 93.81 83 HIS A O 1
ATOM 654 N N . ILE A 1 84 ? 7.007 0.786 -10.916 1.00 93.62 84 ILE A N 1
ATOM 655 C CA . ILE A 1 84 ? 8.232 0.087 -10.487 1.00 93.62 84 ILE A CA 1
ATOM 656 C C . ILE A 1 84 ? 9.454 0.604 -11.247 1.00 93.62 84 ILE A C 1
ATOM 658 O O . ILE A 1 84 ? 10.503 0.798 -10.637 1.00 93.62 84 ILE A O 1
ATOM 662 N N . ARG A 1 85 ? 9.316 0.850 -12.552 1.00 92.88 85 ARG A N 1
ATOM 663 C CA . ARG A 1 85 ? 10.397 1.361 -13.403 1.00 92.88 85 ARG A CA 1
ATOM 664 C C . ARG A 1 85 ? 10.663 2.860 -13.256 1.00 92.88 85 ARG A C 1
ATOM 666 O O . ARG A 1 85 ? 11.649 3.331 -13.803 1.00 92.88 85 ARG A O 1
ATOM 673 N N . GLY A 1 86 ? 9.812 3.593 -12.537 1.00 91.25 86 GLY A N 1
ATOM 674 C CA . GLY A 1 86 ? 9.920 5.049 -12.414 1.00 91.25 86 GLY A CA 1
ATOM 675 C C . GLY A 1 86 ? 9.479 5.821 -13.668 1.00 91.25 86 GLY A C 1
ATOM 676 O O . GLY A 1 86 ? 9.743 7.009 -13.784 1.00 91.25 86 GLY A O 1
ATOM 677 N N . GLU A 1 87 ? 8.818 5.161 -14.625 1.00 91.56 87 GLU A N 1
ATOM 678 C CA . GLU A 1 87 ? 8.401 5.756 -15.905 1.00 91.56 87 GLU A CA 1
ATOM 679 C C . GLU A 1 87 ? 7.139 6.618 -15.754 1.00 91.56 87 GLU A C 1
ATOM 681 O O . GLU A 1 87 ? 6.997 7.644 -16.411 1.00 91.56 87 GLU A O 1
ATOM 686 N N . ALA A 1 88 ? 6.197 6.187 -14.907 1.00 90.25 88 ALA A N 1
ATOM 687 C CA . ALA A 1 88 ? 4.944 6.914 -14.681 1.00 90.25 88 ALA A CA 1
ATOM 688 C C . ALA A 1 88 ? 5.076 8.042 -13.648 1.00 90.25 88 ALA A C 1
ATOM 690 O O . ALA A 1 88 ? 4.335 9.019 -13.704 1.00 90.25 88 ALA A O 1
ATOM 691 N N . MET A 1 89 ? 5.983 7.873 -12.689 1.00 93.31 89 MET A N 1
ATOM 692 C CA . MET A 1 89 ? 6.302 8.823 -11.629 1.00 93.31 89 MET A CA 1
ATOM 693 C C . MET A 1 89 ? 7.665 8.432 -11.063 1.00 93.31 89 MET A C 1
ATOM 695 O O . MET A 1 89 ? 7.977 7.243 -10.995 1.00 93.31 89 MET A O 1
ATOM 699 N N . ASP A 1 90 ? 8.460 9.406 -10.642 1.00 96.69 90 ASP A N 1
ATOM 700 C CA . ASP A 1 90 ? 9.746 9.133 -10.006 1.00 96.69 90 ASP A CA 1
ATOM 701 C C . ASP A 1 90 ? 9.572 8.542 -8.588 1.00 96.69 90 ASP A C 1
ATOM 703 O O . ASP A 1 90 ? 8.582 8.811 -7.894 1.00 96.69 90 ASP A O 1
ATOM 707 N N . HIS A 1 91 ? 10.522 7.712 -8.135 1.00 97.00 91 HIS A N 1
ATOM 708 C CA . HIS A 1 91 ? 10.437 7.064 -6.817 1.00 97.00 91 HIS A CA 1
ATOM 709 C C . HIS A 1 91 ? 10.476 8.073 -5.663 1.00 97.00 91 HIS A C 1
ATOM 711 O O . HIS A 1 91 ? 9.759 7.871 -4.681 1.00 97.00 91 HIS A O 1
ATOM 717 N N . ASP A 1 92 ? 11.209 9.181 -5.780 1.00 97.56 92 ASP A N 1
ATOM 718 C CA . ASP A 1 92 ? 11.260 10.201 -4.728 1.00 97.56 92 ASP A CA 1
ATOM 719 C C . ASP A 1 92 ? 9.932 10.962 -4.630 1.00 97.56 92 ASP A C 1
ATOM 721 O O . ASP A 1 92 ? 9.478 11.328 -3.539 1.00 97.56 92 ASP A O 1
ATOM 725 N N . GLU A 1 93 ? 9.269 11.194 -5.765 1.00 97.75 93 GLU A N 1
ATOM 726 C CA . GLU A 1 93 ? 7.938 11.802 -5.800 1.00 97.75 93 GLU A CA 1
ATOM 727 C C . GLU A 1 93 ? 6.889 10.879 -5.166 1.00 97.75 93 GLU A C 1
ATOM 729 O O . GLU A 1 93 ? 6.123 11.309 -4.294 1.00 97.75 93 GLU A O 1
ATOM 734 N N . MET A 1 94 ? 6.919 9.587 -5.505 1.00 98.00 94 MET A N 1
ATOM 735 C CA . MET A 1 94 ? 6.069 8.584 -4.860 1.00 98.00 94 MET A CA 1
ATOM 736 C C . MET A 1 94 ? 6.305 8.513 -3.349 1.00 98.00 94 MET A C 1
ATOM 738 O O . MET A 1 94 ? 5.347 8.378 -2.583 1.00 98.00 94 MET A O 1
ATOM 742 N N . GLU A 1 95 ? 7.553 8.623 -2.890 1.00 97.81 95 GLU A N 1
ATOM 743 C CA . GLU A 1 95 ? 7.871 8.624 -1.463 1.00 97.81 95 GLU A CA 1
ATOM 744 C C . GLU A 1 95 ? 7.289 9.855 -0.745 1.00 97.81 95 GLU A C 1
ATOM 746 O O . GLU A 1 95 ? 6.714 9.742 0.348 1.00 97.81 95 GLU A O 1
ATOM 751 N N . LYS A 1 96 ? 7.381 11.040 -1.361 1.00 98.19 96 LYS A N 1
ATOM 752 C CA . LYS A 1 96 ? 6.764 12.269 -0.834 1.00 98.19 96 LYS A CA 1
ATOM 753 C C . LYS A 1 96 ? 5.249 12.109 -0.711 1.00 98.19 96 LYS A C 1
ATOM 755 O O . LYS A 1 96 ? 4.683 12.400 0.350 1.00 98.19 96 LYS A O 1
ATOM 760 N N . GLU A 1 97 ? 4.601 11.572 -1.741 1.00 97.94 97 GLU A N 1
ATOM 761 C CA . GLU A 1 97 ? 3.163 11.307 -1.724 1.00 97.94 97 GLU A CA 1
ATOM 762 C C . GLU A 1 97 ? 2.783 10.229 -0.698 1.00 97.94 97 GLU A C 1
ATOM 764 O O . GLU A 1 97 ? 1.798 10.390 0.023 1.00 97.94 97 GLU A O 1
ATOM 769 N N . LEU A 1 98 ? 3.593 9.183 -0.514 1.00 97.81 98 LEU A N 1
ATOM 770 C CA . LEU A 1 98 ? 3.415 8.198 0.561 1.00 97.81 98 LEU A CA 1
ATOM 771 C C . LEU A 1 98 ? 3.414 8.848 1.947 1.00 97.81 98 LEU A C 1
ATOM 773 O O . LEU A 1 98 ? 2.561 8.542 2.787 1.00 97.81 98 LEU A O 1
ATOM 777 N N . ARG A 1 99 ? 4.342 9.777 2.202 1.00 97.88 99 ARG A N 1
ATOM 778 C CA . ARG A 1 99 ? 4.410 10.514 3.474 1.00 97.88 99 ARG A CA 1
ATOM 779 C C . ARG A 1 99 ? 3.163 11.369 3.689 1.00 97.88 99 ARG A C 1
ATOM 781 O O . ARG A 1 99 ? 2.659 11.428 4.814 1.00 97.88 99 ARG A O 1
ATOM 788 N N . ARG A 1 100 ? 2.641 11.998 2.633 1.00 98.12 100 ARG A N 1
ATOM 789 C CA . ARG A 1 100 ? 1.384 12.759 2.670 1.00 98.12 100 ARG A CA 1
ATOM 790 C C . ARG A 1 100 ? 0.182 11.850 2.934 1.00 98.12 100 ARG A C 1
ATOM 792 O O . ARG A 1 100 ? -0.557 12.090 3.888 1.00 98.12 100 ARG A O 1
ATOM 799 N N . MET A 1 101 ? 0.029 10.782 2.154 1.00 98.12 101 MET A N 1
ATOM 800 C CA . MET A 1 101 ? -1.042 9.792 2.291 1.00 98.12 101 MET A CA 1
ATOM 801 C C . MET A 1 101 ? -1.067 9.176 3.689 1.00 98.12 101 MET A C 1
ATOM 803 O O . MET A 1 101 ? -2.132 9.075 4.296 1.00 98.12 101 MET A O 1
ATOM 807 N N . LYS A 1 102 ? 0.101 8.856 4.259 1.00 98.06 102 LYS A N 1
ATOM 808 C CA . LYS A 1 102 ? 0.220 8.387 5.645 1.00 98.06 102 LYS A CA 1
ATOM 809 C C . LYS A 1 102 ? -0.395 9.375 6.633 1.00 98.06 102 LYS A C 1
ATOM 811 O O . LYS A 1 102 ? -1.194 8.968 7.472 1.00 98.06 102 LYS A O 1
ATOM 816 N N . LYS A 1 103 ? -0.046 10.663 6.541 1.00 98.25 103 LYS A N 1
ATOM 817 C CA . LYS A 1 103 ? -0.586 11.705 7.433 1.00 98.25 103 LYS A CA 1
ATOM 818 C C . LYS A 1 103 ? -2.106 11.816 7.293 1.00 98.25 103 LYS A C 1
ATOM 820 O O . LYS A 1 103 ? -2.809 11.773 8.301 1.00 98.25 103 LYS A O 1
ATOM 825 N N . THR A 1 104 ? -2.615 11.877 6.062 1.00 98.25 104 THR A N 1
ATOM 826 C CA . THR A 1 104 ? -4.060 11.936 5.783 1.00 98.25 104 THR A CA 1
ATOM 827 C C . THR A 1 104 ? -4.790 10.706 6.320 1.00 98.25 104 THR A C 1
ATOM 829 O O . THR A 1 104 ? -5.825 10.827 6.974 1.00 98.25 104 THR A O 1
ATOM 832 N N . ASN A 1 105 ? -4.235 9.514 6.099 1.00 98.44 105 ASN A N 1
ATOM 833 C CA . ASN A 1 105 ? -4.775 8.258 6.604 1.00 98.44 105 ASN A CA 1
ATOM 834 C C . ASN A 1 105 ? -4.810 8.237 8.139 1.00 98.44 105 ASN A C 1
ATOM 836 O O . ASN A 1 105 ? -5.833 7.875 8.715 1.00 98.44 105 ASN A O 1
ATOM 840 N N . HIS A 1 106 ? -3.734 8.676 8.799 1.00 98.31 106 HIS A N 1
ATOM 841 C CA . HIS A 1 106 ? -3.655 8.721 10.262 1.00 98.31 106 HIS A CA 1
ATOM 842 C C . HIS A 1 106 ? -4.667 9.681 10.863 1.00 98.31 106 HIS A C 1
ATOM 844 O O . HIS A 1 106 ? -5.273 9.359 11.880 1.00 98.31 106 HIS A O 1
ATOM 850 N N . HIS A 1 107 ? -4.885 10.824 10.215 1.00 98.19 107 HIS A N 1
ATOM 851 C CA . HIS A 1 107 ? -5.918 11.763 10.623 1.00 98.19 107 HIS A CA 1
ATOM 852 C C . HIS A 1 107 ? -7.320 11.157 10.460 1.00 98.19 107 HIS A C 1
ATOM 854 O O . HIS A 1 107 ? -8.089 11.102 11.419 1.00 98.19 107 HIS A O 1
ATOM 860 N N . ARG A 1 108 ? -7.632 10.620 9.272 1.00 98.00 108 ARG A N 1
ATOM 861 C CA . ARG A 1 108 ? -8.946 10.038 8.954 1.00 98.00 108 ARG A CA 1
ATOM 862 C C . ARG A 1 108 ? -9.295 8.828 9.824 1.00 98.00 108 ARG A C 1
ATOM 864 O O . ARG A 1 108 ? -10.448 8.669 10.212 1.00 98.00 108 ARG A O 1
ATOM 871 N N . TYR A 1 109 ? -8.312 7.980 10.122 1.00 97.75 109 TYR A N 1
ATOM 872 C CA . TYR A 1 109 ? -8.496 6.707 10.824 1.00 97.75 109 TYR A CA 1
ATOM 873 C C . TYR A 1 109 ? -7.879 6.697 12.229 1.00 97.75 109 TYR A C 1
ATOM 875 O O . TYR A 1 109 ? -7.511 5.643 12.749 1.00 97.75 109 TYR A O 1
ATOM 883 N N . ALA A 1 110 ? -7.780 7.865 12.873 1.00 97.75 110 ALA A N 1
ATOM 884 C CA . ALA A 1 110 ? -7.149 8.017 14.185 1.00 97.75 110 ALA A CA 1
ATOM 885 C C . ALA A 1 110 ? -7.753 7.104 15.267 1.00 97.75 110 ALA A C 1
ATOM 887 O O . ALA A 1 110 ? -7.041 6.645 16.159 1.00 97.75 110 ALA A O 1
ATOM 888 N N . LYS A 1 111 ? -9.064 6.832 15.193 1.00 97.25 111 LYS A N 1
ATOM 889 C CA . LYS A 1 111 ? -9.759 5.913 16.109 1.00 97.25 111 LYS A CA 1
ATOM 890 C C . LYS A 1 111 ? -9.422 4.456 15.792 1.00 97.25 111 LYS A C 1
ATOM 892 O O . LYS A 1 111 ? -9.112 3.688 16.694 1.00 97.25 111 LYS A O 1
ATOM 897 N N . GLN A 1 112 ? -9.448 4.088 14.514 1.00 97.06 112 GLN A N 1
ATOM 898 C CA . GLN A 1 112 ? -9.222 2.722 14.051 1.00 97.06 112 GLN A CA 1
ATOM 899 C C . GLN A 1 112 ? -7.786 2.263 14.305 1.00 97.06 112 GLN A C 1
ATOM 901 O O . GLN A 1 112 ? -7.578 1.129 14.712 1.00 97.06 112 GLN A O 1
ATOM 906 N N . LEU A 1 113 ? -6.814 3.166 14.154 1.00 96.19 113 LEU A N 1
ATOM 907 C CA . LEU A 1 113 ? -5.402 2.919 14.463 1.00 96.19 113 LEU A CA 1
ATOM 908 C C . LEU A 1 113 ? -5.118 2.634 15.946 1.00 96.19 113 LEU A C 1
ATOM 910 O O . LEU A 1 113 ? -4.006 2.227 16.279 1.00 96.19 113 LEU A O 1
ATOM 914 N N . LYS A 1 114 ? -6.083 2.911 16.832 1.00 95.06 114 LYS A N 1
ATOM 915 C CA . LYS A 1 114 ? -6.007 2.656 18.276 1.00 95.06 114 LYS A CA 1
ATOM 916 C C . LYS A 1 114 ? -6.843 1.452 18.702 1.00 95.06 114 LYS A C 1
ATOM 918 O O . LYS A 1 114 ? -6.923 1.173 19.896 1.00 95.06 114 LYS A O 1
ATOM 923 N N . LEU A 1 115 ? -7.510 0.774 17.766 1.00 91.62 115 LEU A N 1
ATOM 924 C CA . LEU A 1 115 ? -8.294 -0.400 18.113 1.00 91.62 115 LEU A CA 1
ATOM 925 C C . LEU A 1 115 ? -7.364 -1.484 18.671 1.00 91.62 115 LEU A C 1
ATOM 927 O O . LEU A 1 115 ? -6.285 -1.703 18.124 1.00 91.62 115 LEU A O 1
ATOM 931 N N . PRO A 1 116 ? -7.782 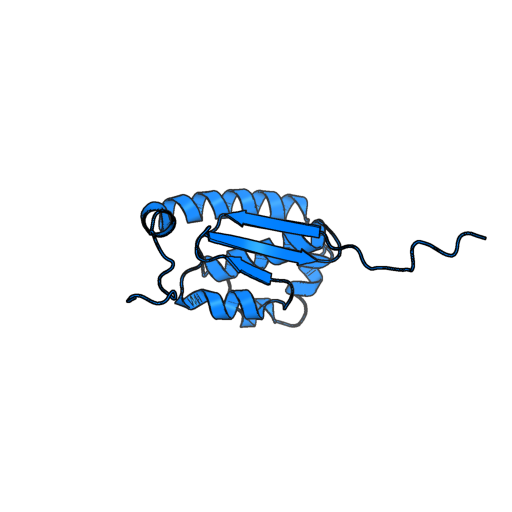-2.204 19.723 1.00 89.50 116 PRO A N 1
ATOM 932 C CA . PRO A 1 116 ? -6.973 -3.278 20.294 1.00 89.50 116 PRO A CA 1
ATOM 933 C C . PRO A 1 116 ? -6.823 -4.466 19.334 1.00 89.50 116 PRO A C 1
ATOM 935 O O . PRO A 1 116 ? -5.929 -5.292 19.499 1.00 89.50 116 PRO A O 1
ATOM 938 N N . ARG A 1 117 ? -7.726 -4.584 18.350 1.00 90.56 117 ARG A N 1
ATOM 939 C CA . ARG A 1 117 ? -7.747 -5.638 17.333 1.00 90.56 117 ARG A CA 1
ATOM 940 C C . ARG A 1 117 ? -8.236 -5.072 16.005 1.00 90.56 117 ARG A C 1
ATOM 942 O O . ARG A 1 117 ? -9.122 -4.217 15.973 1.00 90.56 117 ARG A O 1
ATOM 949 N N . TYR A 1 118 ? -7.695 -5.593 14.908 1.00 94.94 118 TYR A N 1
ATOM 950 C CA . TYR A 1 118 ? -8.178 -5.274 13.567 1.00 94.94 118 TYR A CA 1
ATOM 951 C C . TYR A 1 118 ? -9.614 -5.788 13.364 1.00 94.94 118 TYR A C 1
ATOM 953 O O . TYR A 1 118 ? -9.923 -6.875 13.852 1.00 94.94 118 TYR A O 1
ATOM 961 N N . PRO A 1 119 ? -10.496 -5.096 12.614 1.00 94.75 119 PRO A N 1
ATOM 962 C CA . PRO A 1 119 ? -11.900 -5.505 12.505 1.00 94.75 119 PRO A CA 1
ATOM 963 C C . PRO A 1 119 ? -12.151 -6.891 11.890 1.00 94.75 119 PRO A C 1
ATOM 965 O O . PRO A 1 119 ? -13.216 -7.456 12.126 1.00 94.75 119 PRO A O 1
ATOM 968 N N . LEU A 1 120 ? -11.204 -7.425 11.105 1.00 93.88 120 LEU A N 1
ATOM 969 C CA . LEU A 1 120 ? -11.279 -8.787 10.551 1.00 93.88 120 LEU A CA 1
ATOM 970 C C . LEU A 1 120 ? -10.688 -9.863 11.475 1.00 93.88 120 LEU A C 1
ATOM 972 O O . LEU A 1 120 ? -10.752 -11.043 11.143 1.00 93.88 120 LEU A O 1
ATOM 976 N N . ALA A 1 121 ? -10.090 -9.483 12.606 1.00 93.00 121 ALA A N 1
ATOM 977 C CA . ALA A 1 121 ? -9.592 -10.449 13.575 1.00 93.00 121 ALA A CA 1
ATOM 978 C C . ALA A 1 121 ? -10.754 -11.152 14.293 1.00 93.00 121 ALA A C 1
ATOM 980 O O . ALA A 1 121 ? -11.850 -10.602 14.439 1.00 93.00 121 ALA A O 1
ATOM 981 N N . PHE A 1 122 ? -10.492 -12.367 14.773 1.00 90.38 122 PHE A N 1
ATOM 982 C CA . PHE A 1 122 ? -11.443 -13.130 15.573 1.00 90.38 122 PHE A CA 1
ATOM 983 C C . PHE A 1 122 ? -11.861 -12.334 16.826 1.00 90.38 122 PHE A C 1
ATOM 985 O O . PHE A 1 122 ? -11.027 -11.712 17.492 1.00 90.38 122 PHE A O 1
ATOM 992 N N . LYS A 1 123 ? -13.173 -12.275 17.100 1.00 85.00 123 LYS A N 1
ATOM 993 C CA . LYS A 1 123 ? -13.750 -11.340 18.086 1.00 85.00 123 LYS A CA 1
ATOM 994 C C . LYS A 1 123 ? -13.889 -11.924 19.488 1.00 85.00 123 LYS A C 1
ATOM 996 O O . LYS A 1 123 ? -13.726 -11.188 20.460 1.00 85.00 123 LYS A O 1
ATOM 1001 N N . HIS A 1 124 ? -14.194 -13.209 19.576 1.00 80.31 124 HIS A N 1
ATOM 1002 C CA . HIS A 1 124 ? -14.426 -13.915 20.833 1.00 80.31 124 HIS A CA 1
ATOM 1003 C C . HIS A 1 124 ? -13.191 -14.748 21.183 1.00 80.31 124 HIS A C 1
ATOM 1005 O O . HIS A 1 124 ? -12.316 -14.901 20.342 1.00 80.31 124 HIS A O 1
ATOM 1011 N N . CYS A 1 125 ? -13.064 -15.202 22.421 1.00 62.50 125 CYS A N 1
ATOM 1012 C CA . CYS A 1 125 ? -12.075 -16.202 22.813 1.00 62.50 125 CYS A CA 1
ATOM 1013 C C . CYS A 1 125 ? -12.843 -17.393 23.365 1.00 62.50 125 CYS A C 1
ATOM 1015 O O . CYS A 1 125 ? -13.883 -17.130 24.014 1.00 62.50 125 CYS A O 1
#

Sequence (125 aa):
RHCVPKPHHDFFYTSLKLYVPPSKLKDVLRISGSINYDGLKHFLTARCGGIGANIATLYLASKVAMGEYTIEEVKRAGLYVSHIRGEAMDHDEMEKELRRMKKTNHHRYAKQLKLPRYPLAFKHC

Radius of gyration: 16.12 Å; chains: 1; bounding box: 52×35×42 Å

Foldseek 3Di:
DDPDDDDDQDKDKDKAQFAQDPVQPVLLCLLDVQWDADQQQSIIMGIDSDPQLRLLSLLVSLCSSVVVDTSVVSVPPPNSPCSSVCNVHHSVVSVVVSVVSSVVRCVVCVVQSPDNGGPPDDDDD

Organism: NCBI:txid412755

pLDDT: mean 93.4, std 7.78, range [55.28, 98.5]

Secondary structure (DSSP, 8-state):
----SPP----EEEEEE-PPPHHHHHHHHTS-TTEEEETTTTEEEEEESSHHHHHHHHHHHHHHHHTSS-HHHHHSTTHHHHHHTTSSS-HHHHHHHHHHHHHHHHHHTTTGGG-SS-TTS----